Protein AF-A0A938TRA5-F1 (afdb_monomer_lite)

Radius of gyration: 14.83 Å; chains: 1; bounding box: 29×20×40 Å

pLDDT: mean 90.25, std 10.72, range [55.34, 98.12]

Sequence (45 aa):
RKGGRPVSTNPRKLITIRLPADVIARWKSTGPGWQTRMADRLSKT

Structure (mmCIF, N/CA/C/O backbone):
data_AF-A0A938TRA5-F1
#
_entry.id   AF-A0A938TRA5-F1
#
loop_
_atom_site.group_PDB
_atom_site.id
_atom_site.type_symbol
_atom_site.label_atom_id
_atom_site.label_alt_id
_atom_site.label_comp_id
_atom_site.label_asym_id
_atom_site.label_entity_id
_atom_site.label_seq_id
_atom_site.pdbx_PDB_ins_code
_atom_site.Cartn_x
_atom_site.Cartn_y
_atom_site.Cartn_z
_atom_site.occupancy
_atom_site.B_iso_or_equiv
_atom_site.auth_seq_id
_atom_site.auth_comp_id
_atom_site.auth_asym_id
_atom_site.auth_atom_id
_atom_site.pdbx_PDB_model_num
ATOM 1 N N . ARG A 1 1 ? 17.900 -2.109 -31.924 1.00 56.31 1 ARG A N 1
ATOM 2 C CA . ARG A 1 1 ? 17.895 -2.347 -30.456 1.00 56.31 1 ARG A CA 1
ATOM 3 C C . ARG A 1 1 ? 16.506 -1.968 -29.944 1.00 56.31 1 ARG A C 1
ATOM 5 O O . ARG A 1 1 ? 16.087 -0.860 -30.242 1.00 56.31 1 ARG A O 1
ATOM 12 N N . LYS A 1 2 ? 15.749 -2.883 -29.317 1.00 55.34 2 LYS A N 1
ATOM 13 C CA . LYS A 1 2 ? 14.352 -2.630 -28.896 1.00 55.34 2 LYS A CA 1
ATOM 14 C C . LYS A 1 2 ? 14.312 -1.460 -27.896 1.00 55.34 2 LYS A C 1
ATOM 16 O O . LYS A 1 2 ? 14.758 -1.617 -26.766 1.00 55.34 2 LYS A O 1
ATOM 21 N N . GLY A 1 3 ? 13.826 -0.297 -28.333 1.00 68.94 3 GLY A N 1
ATOM 22 C CA . GLY A 1 3 ? 13.735 0.940 -27.548 1.00 68.94 3 GLY A CA 1
ATOM 23 C C . GLY A 1 3 ? 12.552 0.937 -26.582 1.00 68.94 3 GLY A C 1
ATOM 24 O O . GLY A 1 3 ? 11.596 1.677 -26.774 1.00 68.94 3 GLY A O 1
ATOM 25 N N . GLY A 1 4 ? 12.591 0.058 -25.580 1.00 82.81 4 GLY A N 1
ATOM 26 C CA . GLY A 1 4 ? 11.607 0.018 -24.497 1.00 82.81 4 GLY A CA 1
ATOM 27 C C . GLY A 1 4 ? 12.053 0.813 -23.269 1.00 82.81 4 GLY A C 1
ATOM 28 O O . GLY A 1 4 ? 13.233 1.133 -23.117 1.00 82.81 4 GLY A O 1
ATOM 29 N N . ARG A 1 5 ? 11.108 1.093 -22.359 1.00 84.12 5 ARG A N 1
ATOM 30 C CA . ARG A 1 5 ? 11.428 1.623 -21.025 1.00 84.12 5 ARG A CA 1
ATOM 31 C C . ARG A 1 5 ? 12.407 0.663 -20.332 1.00 84.12 5 ARG A C 1
ATOM 33 O O . ARG A 1 5 ? 12.162 -0.545 -20.371 1.00 84.12 5 ARG A O 1
ATOM 40 N N . PRO A 1 6 ? 13.475 1.167 -19.689 1.00 87.94 6 PRO A N 1
ATOM 41 C CA . PRO A 1 6 ? 14.368 0.328 -18.903 1.00 87.94 6 PRO A CA 1
ATOM 42 C C . PRO A 1 6 ? 13.584 -0.526 -17.904 1.00 87.94 6 PRO A C 1
ATOM 44 O O . PRO A 1 6 ? 12.666 -0.033 -17.240 1.00 87.94 6 PRO A O 1
ATOM 47 N N . VAL A 1 7 ? 13.939 -1.808 -17.812 1.00 84.69 7 VAL A N 1
ATOM 48 C CA . VAL A 1 7 ? 13.359 -2.721 -16.824 1.00 84.69 7 VAL A CA 1
ATOM 49 C C . VAL A 1 7 ? 13.717 -2.202 -15.432 1.00 84.69 7 VAL A C 1
ATOM 51 O O . VAL A 1 7 ? 14.880 -1.914 -15.155 1.00 84.69 7 VAL A O 1
ATOM 54 N N . SER A 1 8 ? 12.715 -2.052 -14.563 1.00 87.88 8 SER A N 1
ATOM 55 C CA . SER A 1 8 ? 12.961 -1.663 -13.173 1.00 87.88 8 SER A CA 1
ATOM 56 C C . SER A 1 8 ? 13.736 -2.769 -12.464 1.00 87.88 8 SER A C 1
ATOM 58 O O . SER A 1 8 ? 13.360 -3.936 -12.539 1.00 87.88 8 SER A O 1
ATOM 60 N N . THR A 1 9 ? 14.798 -2.399 -11.754 1.00 89.31 9 THR A N 1
ATOM 61 C CA . THR A 1 9 ? 15.632 -3.331 -10.985 1.00 89.31 9 THR A CA 1
ATOM 62 C C . THR A 1 9 ? 14.923 -3.881 -9.745 1.00 89.31 9 THR A C 1
ATOM 64 O O . THR A 1 9 ? 15.282 -4.952 -9.269 1.00 89.31 9 THR A O 1
ATOM 67 N N . ASN A 1 10 ? 13.897 -3.188 -9.238 1.00 87.25 10 ASN A N 1
ATOM 68 C CA . ASN A 1 10 ? 13.101 -3.624 -8.092 1.00 87.25 10 ASN A CA 1
ATOM 69 C C . ASN A 1 10 ? 11.601 -3.363 -8.330 1.00 87.25 10 ASN A C 1
ATOM 71 O O . ASN A 1 10 ? 11.038 -2.394 -7.806 1.00 87.25 10 ASN A O 1
ATOM 75 N N . PRO A 1 11 ? 10.938 -4.183 -9.164 1.00 89.62 11 PRO A N 1
ATOM 76 C CA . PRO A 1 11 ? 9.517 -4.028 -9.424 1.00 89.62 11 PRO A CA 1
ATOM 77 C C . PRO A 1 11 ? 8.694 -4.434 -8.195 1.00 89.62 11 PRO A C 1
ATOM 79 O O . PRO A 1 11 ? 8.980 -5.430 -7.527 1.00 89.62 11 PRO A O 1
ATOM 82 N N . ARG A 1 12 ? 7.610 -3.696 -7.926 1.00 89.06 12 ARG A N 1
ATOM 83 C CA . ARG A 1 12 ? 6.616 -4.109 -6.925 1.00 89.06 12 ARG A CA 1
ATOM 84 C C . ARG A 1 12 ? 6.028 -5.461 -7.337 1.00 89.06 12 ARG A C 1
ATOM 86 O O . ARG A 1 12 ? 5.601 -5.631 -8.477 1.00 89.06 12 ARG A O 1
ATOM 93 N N . LYS A 1 13 ? 5.983 -6.411 -6.403 1.00 91.56 13 LYS A N 1
ATOM 94 C CA . LYS A 1 13 ? 5.352 -7.717 -6.621 1.00 91.56 13 LYS A CA 1
ATOM 95 C C . LYS A 1 13 ? 3.867 -7.626 -6.287 1.00 91.56 13 LYS A C 1
ATOM 97 O O . LYS A 1 13 ? 3.506 -7.197 -5.193 1.00 91.56 13 LYS A O 1
ATOM 102 N N . LEU A 1 14 ? 3.015 -8.042 -7.221 1.00 93.00 14 LEU A N 1
ATOM 103 C CA . LEU A 1 14 ? 1.595 -8.228 -6.952 1.00 93.00 14 LEU A CA 1
ATOM 104 C C . LEU A 1 14 ? 1.428 -9.538 -6.180 1.00 93.00 14 LEU A C 1
ATOM 106 O O . LEU A 1 14 ? 1.638 -10.614 -6.731 1.00 93.00 14 LEU A O 1
ATOM 110 N N . ILE A 1 15 ? 1.084 -9.434 -4.901 1.00 92.38 15 ILE A N 1
ATOM 111 C CA . ILE A 1 15 ? 0.841 -10.583 -4.028 1.00 92.38 15 ILE A CA 1
AT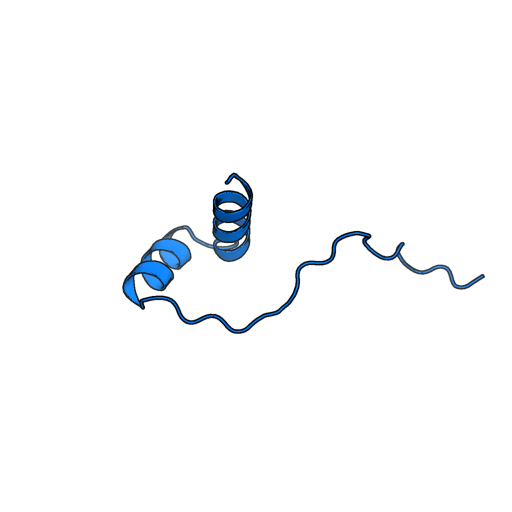OM 112 C C . ILE A 1 15 ? -0.540 -10.471 -3.390 1.00 92.38 15 ILE A C 1
ATOM 114 O O . ILE A 1 15 ? -1.045 -9.372 -3.153 1.00 92.38 15 ILE A O 1
ATOM 118 N N . THR A 1 16 ? -1.138 -11.616 -3.076 1.00 94.19 16 THR A N 1
ATOM 119 C CA . THR A 1 16 ? -2.356 -11.678 -2.268 1.00 94.19 16 THR A CA 1
ATOM 120 C C . THR A 1 16 ? -1.967 -11.828 -0.803 1.00 94.19 16 THR A C 1
ATOM 122 O O . THR A 1 16 ? -1.352 -12.819 -0.422 1.00 94.19 16 THR A O 1
ATOM 125 N N . ILE A 1 17 ? -2.340 -10.854 0.025 1.00 91.75 17 ILE A N 1
ATOM 126 C CA . ILE A 1 17 ? -2.162 -10.901 1.481 1.00 91.75 17 ILE A CA 1
ATOM 127 C C . ILE A 1 17 ? -3.519 -10.780 2.165 1.00 91.75 17 ILE A C 1
ATOM 129 O O . ILE A 1 17 ? -4.419 -10.110 1.655 1.00 91.75 17 ILE A O 1
ATOM 133 N N . ARG A 1 18 ? -3.670 -11.418 3.328 1.00 95.38 18 ARG A N 1
ATOM 134 C CA . ARG A 1 18 ? -4.852 -11.238 4.174 1.00 95.38 18 ARG A CA 1
ATOM 135 C C . ARG A 1 18 ? -4.546 -10.210 5.249 1.00 95.38 18 ARG A C 1
ATOM 137 O O . ARG A 1 18 ? -3.562 -10.332 5.968 1.00 95.38 18 ARG A O 1
ATOM 144 N N . LEU A 1 19 ? -5.404 -9.205 5.337 1.00 95.25 19 LEU A N 1
ATOM 145 C CA . LEU A 1 19 ? -5.359 -8.165 6.353 1.00 95.25 19 LEU A CA 1
ATOM 146 C C . LEU A 1 19 ? -6.738 -8.084 7.014 1.00 95.25 19 LEU A C 1
ATOM 148 O O . LEU A 1 19 ? -7.738 -8.303 6.321 1.00 95.25 19 LEU A O 1
ATOM 152 N N . PRO A 1 20 ? -6.810 -7.747 8.309 1.00 98.06 20 PRO A N 1
ATOM 153 C CA . PRO A 1 20 ? -8.071 -7.416 8.961 1.00 98.06 20 PRO A CA 1
ATOM 154 C C . PRO A 1 20 ? -8.835 -6.311 8.210 1.00 98.06 20 PRO A C 1
ATOM 156 O O . PRO A 1 20 ? -8.237 -5.398 7.627 1.00 98.06 20 PRO A O 1
ATOM 159 N N . ALA A 1 21 ? -10.166 -6.406 8.183 1.00 97.62 21 ALA A N 1
ATOM 160 C CA . ALA A 1 21 ? -11.010 -5.515 7.384 1.00 97.62 21 ALA A CA 1
ATOM 161 C C . ALA A 1 21 ? -10.936 -4.048 7.845 1.00 97.62 21 ALA A C 1
ATOM 163 O O . ALA A 1 21 ? -10.920 -3.135 7.018 1.00 97.62 21 ALA A O 1
ATOM 164 N N . ASP A 1 22 ? -10.831 -3.828 9.152 1.00 98.12 22 ASP A N 1
ATOM 165 C CA . ASP A 1 22 ? -10.646 -2.527 9.797 1.00 98.12 22 ASP A CA 1
ATOM 166 C C . ASP A 1 22 ? -9.328 -1.857 9.373 1.00 98.12 22 ASP A C 1
ATOM 168 O O . ASP A 1 22 ? -9.301 -0.663 9.068 1.00 98.12 22 ASP A O 1
ATOM 172 N N . VAL A 1 23 ? -8.245 -2.631 9.250 1.00 97.31 23 VAL A N 1
ATOM 173 C CA . VAL A 1 23 ? -6.954 -2.134 8.757 1.00 97.31 23 VAL A CA 1
ATOM 174 C C . VAL A 1 23 ? -7.086 -1.652 7.314 1.00 97.31 23 VAL A C 1
ATOM 176 O O . VAL A 1 23 ? -6.626 -0.557 6.986 1.00 97.31 23 VAL A O 1
ATOM 179 N N . ILE A 1 24 ? -7.750 -2.428 6.450 1.00 96.25 24 ILE A N 1
ATOM 180 C CA . ILE A 1 24 ? -7.997 -2.032 5.055 1.00 96.25 24 ILE A CA 1
ATOM 181 C C . ILE A 1 24 ? -8.855 -0.763 5.003 1.00 96.25 24 ILE A C 1
ATOM 183 O O . ILE A 1 24 ? -8.545 0.147 4.233 1.00 96.25 24 ILE A O 1
ATOM 187 N N . ALA A 1 25 ? -9.911 -0.682 5.816 1.00 97.94 25 ALA A N 1
ATOM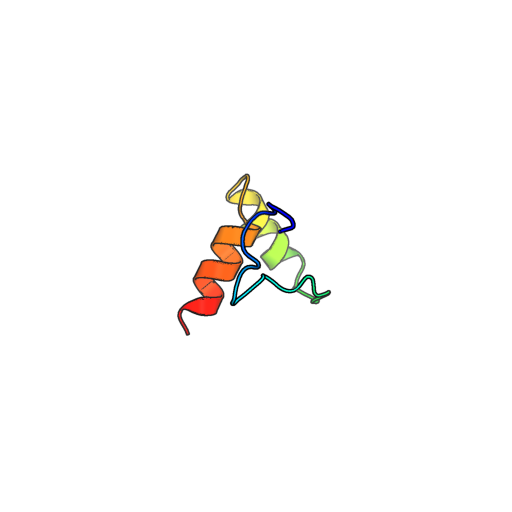 188 C CA . ALA A 1 25 ? -10.790 0.483 5.879 1.00 97.94 25 ALA A CA 1
ATOM 189 C C . ALA A 1 25 ? -10.026 1.748 6.297 1.00 97.94 25 ALA A C 1
ATOM 191 O O . ALA A 1 25 ? -10.134 2.776 5.625 1.00 97.94 25 ALA A O 1
ATOM 192 N N . ARG A 1 26 ? -9.180 1.653 7.334 1.00 97.81 26 ARG A N 1
ATOM 193 C CA . ARG A 1 26 ? -8.329 2.759 7.798 1.00 97.81 26 ARG A CA 1
ATOM 194 C C . ARG A 1 26 ? -7.370 3.244 6.719 1.00 97.81 26 ARG A C 1
ATOM 196 O O . ARG A 1 26 ? -7.132 4.438 6.595 1.00 97.81 26 ARG A O 1
ATOM 203 N N . TRP A 1 27 ? -6.791 2.337 5.936 1.00 97.44 27 TRP A N 1
ATOM 204 C CA . TRP A 1 27 ? -5.920 2.755 4.842 1.00 97.44 27 TRP A CA 1
ATOM 205 C C . TRP A 1 27 ? -6.717 3.373 3.696 1.00 97.44 27 TRP A C 1
ATOM 207 O O . TRP A 1 27 ? -6.351 4.448 3.230 1.00 97.44 27 TRP A O 1
ATOM 217 N N . LYS A 1 28 ? -7.832 2.768 3.276 1.00 97.31 28 LYS A N 1
ATOM 218 C CA . LYS A 1 28 ? -8.697 3.320 2.220 1.00 97.31 28 LYS A CA 1
ATOM 219 C C . LYS A 1 28 ? -9.205 4.727 2.546 1.00 97.31 28 LYS A C 1
ATOM 221 O O . LYS A 1 28 ? -9.258 5.556 1.641 1.00 97.31 28 LYS A O 1
ATOM 226 N N . SER A 1 29 ? -9.514 5.020 3.812 1.00 98.00 29 SER A N 1
ATOM 227 C CA . SER A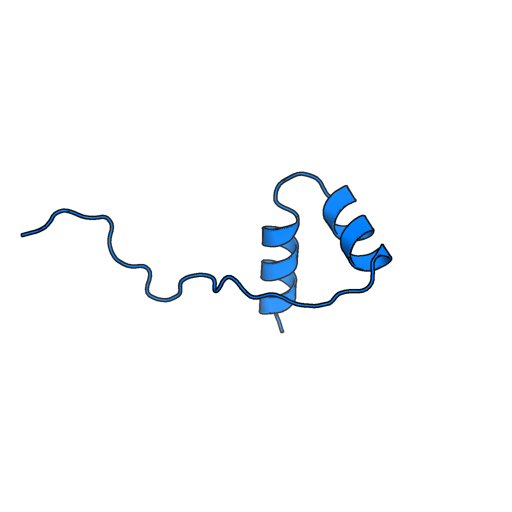 1 29 ? -9.968 6.354 4.233 1.00 98.00 29 SER A CA 1
ATOM 228 C C . SER A 1 29 ? -8.903 7.443 4.074 1.00 98.00 29 SER A C 1
ATOM 230 O O . SER A 1 29 ? -9.247 8.616 3.982 1.00 98.00 29 SER A O 1
ATOM 232 N N . THR A 1 30 ? -7.619 7.081 3.942 1.00 97.12 30 THR A N 1
ATOM 233 C CA . THR A 1 30 ? -6.557 8.050 3.609 1.00 97.12 30 THR A CA 1
ATOM 234 C C . THR A 1 30 ? -6.680 8.605 2.182 1.00 97.12 30 THR A C 1
ATOM 236 O O . THR A 1 30 ? -5.975 9.549 1.821 1.00 97.12 30 THR A O 1
ATOM 239 N N . GLY A 1 31 ? -7.546 8.023 1.346 1.00 97.25 31 GLY A N 1
ATOM 240 C CA . GLY A 1 31 ? -7.805 8.451 -0.027 1.00 97.25 31 GLY A CA 1
ATOM 241 C C . GLY A 1 31 ? -6.996 7.691 -1.088 1.00 97.25 31 GLY A C 1
ATOM 242 O O . GLY A 1 31 ? -6.350 6.677 -0.788 1.00 97.25 31 GLY A O 1
ATOM 243 N N . PRO A 1 32 ? -7.021 8.166 -2.348 1.00 97.88 32 PRO A N 1
ATOM 244 C CA . PRO A 1 32 ? -6.267 7.572 -3.450 1.00 97.88 32 PRO A CA 1
ATOM 245 C C . PRO A 1 32 ? -4.779 7.413 -3.114 1.00 97.88 32 PRO A C 1
ATOM 247 O O . PRO A 1 32 ? -4.187 8.244 -2.428 1.00 97.88 32 PRO A O 1
ATOM 250 N N . GLY A 1 33 ? -4.169 6.322 -3.580 1.00 96.00 33 GLY A N 1
ATOM 251 C CA . GLY A 1 33 ? -2.762 6.019 -3.290 1.00 96.00 33 GLY A CA 1
ATOM 252 C C . GLY A 1 33 ? -2.498 5.418 -1.901 1.00 96.00 33 GLY A C 1
ATOM 253 O O . GLY A 1 33 ? -1.339 5.276 -1.511 1.00 96.00 33 GLY A O 1
ATOM 254 N N . TRP A 1 34 ? -3.533 5.011 -1.155 1.00 97.56 34 TRP A N 1
ATOM 255 C CA . TRP A 1 34 ? -3.367 4.368 0.155 1.00 97.56 34 TRP A CA 1
ATOM 256 C C . TRP A 1 34 ? -2.465 3.127 0.137 1.00 97.56 34 TRP A C 1
ATOM 258 O O . TRP A 1 34 ? -1.715 2.918 1.085 1.00 97.56 34 TRP A O 1
ATOM 268 N N . GLN A 1 35 ? -2.483 2.331 -0.939 1.00 95.12 35 GLN A N 1
ATOM 269 C CA . GLN A 1 35 ? -1.604 1.162 -1.083 1.00 95.12 35 GLN A CA 1
ATOM 270 C C . GLN A 1 35 ? -0.131 1.570 -1.160 1.00 95.12 35 GLN A C 1
ATOM 272 O O . GLN A 1 35 ? 0.723 0.914 -0.570 1.00 95.12 35 GLN A O 1
ATOM 277 N N . THR A 1 36 ? 0.171 2.670 -1.858 1.00 94.81 36 THR A N 1
ATOM 278 C CA . T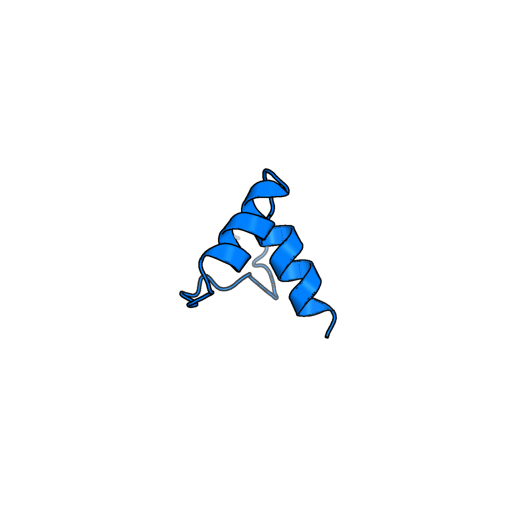HR A 1 36 ? 1.524 3.231 -1.932 1.00 94.81 36 THR A CA 1
ATOM 279 C C . THR A 1 36 ? 1.981 3.681 -0.553 1.00 94.81 36 THR A C 1
ATOM 281 O O . THR A 1 36 ? 3.012 3.209 -0.091 1.00 94.81 36 THR A O 1
ATOM 284 N N . ARG A 1 37 ? 1.162 4.470 0.157 1.00 95.62 37 ARG A N 1
ATOM 285 C CA . ARG A 1 37 ? 1.467 4.900 1.534 1.00 95.62 37 ARG A CA 1
ATOM 286 C C . ARG A 1 37 ? 1.648 3.729 2.499 1.00 95.62 37 ARG A C 1
ATOM 288 O O . ARG A 1 37 ? 2.539 3.771 3.342 1.00 95.62 37 ARG A O 1
ATOM 295 N N . MET A 1 38 ? 0.824 2.689 2.379 1.00 95.44 38 MET A N 1
ATOM 296 C CA . MET A 1 38 ? 0.961 1.474 3.180 1.00 95.44 38 MET A CA 1
ATOM 297 C C . MET A 1 38 ? 2.294 0.773 2.894 1.00 95.44 38 MET A C 1
ATOM 299 O O . MET A 1 38 ? 3.012 0.434 3.831 1.00 95.44 38 MET A O 1
ATOM 303 N N . ALA A 1 39 ? 2.651 0.597 1.619 1.00 93.94 39 ALA A N 1
ATOM 304 C CA . ALA A 1 39 ? 3.916 -0.019 1.223 1.00 93.94 39 ALA A CA 1
ATOM 305 C C . ALA A 1 39 ? 5.128 0.780 1.729 1.00 93.94 39 ALA A C 1
ATOM 307 O O . ALA A 1 39 ? 6.035 0.192 2.310 1.00 93.94 39 ALA A O 1
ATOM 308 N N . ASP A 1 40 ? 5.104 2.108 1.588 1.00 94.31 40 ASP A N 1
ATOM 309 C CA . ASP A 1 40 ? 6.182 2.994 2.042 1.00 94.31 40 ASP A CA 1
ATOM 310 C C . ASP A 1 40 ? 6.325 2.994 3.574 1.00 94.31 40 ASP A C 1
ATOM 312 O O . ASP A 1 40 ? 7.398 3.272 4.109 1.00 94.31 40 ASP A O 1
ATOM 316 N N . ARG A 1 41 ? 5.241 2.708 4.310 1.00 94.06 41 ARG A N 1
ATOM 317 C CA . ARG A 1 41 ? 5.282 2.544 5.770 1.00 94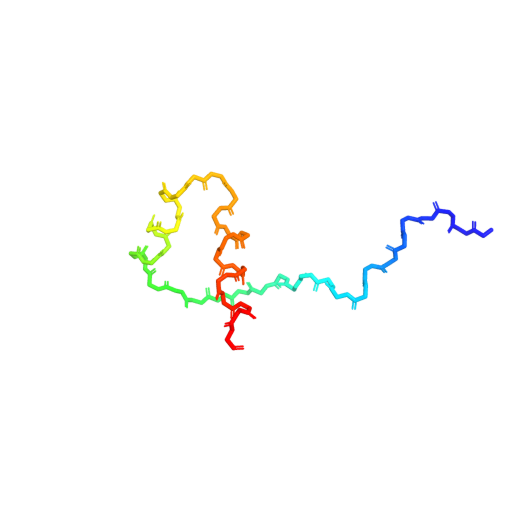.06 41 ARG A CA 1
ATOM 318 C C . ARG A 1 41 ? 5.882 1.197 6.169 1.00 94.06 41 ARG A C 1
ATOM 320 O O . ARG A 1 41 ? 6.639 1.159 7.130 1.00 94.06 41 ARG A O 1
ATOM 327 N N . LEU A 1 42 ? 5.559 0.125 5.444 1.00 91.75 42 LEU A N 1
ATOM 328 C CA . LEU A 1 42 ? 6.084 -1.224 5.690 1.00 91.75 42 LEU A CA 1
ATOM 329 C C . LEU A 1 42 ? 7.564 -1.361 5.304 1.00 91.75 42 LEU A C 1
ATOM 331 O O . LEU A 1 42 ? 8.293 -2.119 5.933 1.00 91.75 42 LEU A O 1
ATOM 335 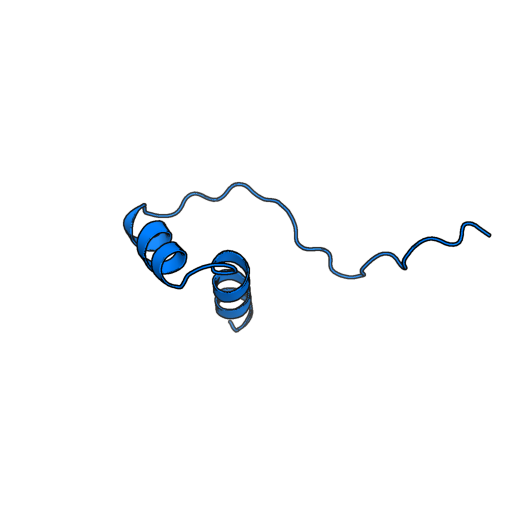N N . SER A 1 43 ? 8.025 -0.618 4.295 1.00 90.25 43 SER A N 1
ATOM 336 C CA . SER A 1 43 ? 9.421 -0.657 3.844 1.00 90.25 43 SER A CA 1
ATOM 337 C C . SER A 1 43 ? 10.411 0.023 4.794 1.00 90.25 43 SER A C 1
ATOM 339 O O . SER A 1 43 ? 11.610 -0.125 4.603 1.00 90.25 43 SER A O 1
ATOM 341 N N . LYS A 1 44 ? 9.934 0.813 5.765 1.00 80.50 44 LYS A N 1
ATOM 342 C CA . LYS A 1 44 ? 10.762 1.579 6.718 1.00 80.50 44 LYS A CA 1
ATOM 343 C C . LYS A 1 44 ? 11.088 0.799 7.999 1.00 80.50 44 LYS A C 1
ATOM 345 O O . LYS A 1 44 ? 11.261 1.418 9.046 1.00 80.50 44 LYS A O 1
ATOM 350 N N . THR A 1 45 ? 11.100 -0.527 7.920 1.00 57.22 45 THR A N 1
ATOM 351 C CA . THR A 1 45 ? 11.425 -1.396 9.057 1.00 57.22 45 THR A CA 1
ATOM 352 C C . THR A 1 45 ? 12.918 -1.670 9.095 1.00 57.22 45 THR A C 1
ATOM 354 O O . THR A 1 45 ? 13.489 -1.849 7.996 1.00 57.22 45 THR A O 1
#

Foldseek 3Di:
DPPDDDDDPDDDDDDDDDDPPVVVVVLCVVDPCSVVVVVVVVVVD

Secondary structure (DSSP, 8-state):
---PPPPPSSPPP-------HHHHHHHHTT-TTHHHHHHHHHTT-